Protein AF-A0A699V8B1-F1 (afdb_monomer)

Foldseek 3Di:
DDDDWDWDFPDDDPPFWTFTDDDPQCVVPGRIDGPVNDDDDPDPDGPCPDCVQADADPVRDGDHPPPDPPDDPPDDDDDD

Nearest PDB structures (foldseek):
  8rxx-assembly1_LK  TM=6.355E-01  e=7.294E+00  Leishmania major strain Friedlin

Organism: Tanacetum cinerariifolium (NCBI:txid118510)

InterPro domains:
  IPR056924 Tf2-1-like, SH3-like domain [PF24626] (1-42)

Sequence (80 aa):
PRYVGPFKVLERVRDVAYKLNLPEELTRVHNTFHVSNLKKCHADQPLAVSLDGLHFDDKLHFVEELVEIMNREVKRLKRS

Solvent-accessible surface area (backbone atoms only — not comparable to full-atom values): 5648 Å² total; per-residue (Å²): 138,90,84,81,67,74,64,53,76,74,45,74,50,72,97,55,27,34,30,41,56,69,58,78,86,44,68,90,52,76,48,63,43,48,57,91,80,57,73,90,77,85,65,98,58,79,66,76,63,79,63,89,65,60,49,61,50,101,83,68,47,78,51,74,76,78,73,74,76,90,75,76,82,80,79,79,80,80,83,130

pLDDT: mean 75.39, std 14.44, range [47.19, 95.62]

Radius of gyration: 17.99 Å; Cα contacts (8 Å, |Δi|>4): 69; chains: 1; bounding box: 33×61×27 Å

Structure (mmCIF, N/CA/C/O backbone):
data_AF-A0A699V8B1-F1
#
_entry.id   AF-A0A699V8B1-F1
#
loop_
_atom_site.group_PDB
_atom_site.id
_atom_site.type_symbol
_atom_site.label_atom_id
_atom_site.label_alt_id
_atom_site.label_comp_id
_atom_site.label_asym_id
_atom_site.label_entity_id
_atom_site.label_seq_id
_atom_site.pdbx_PDB_ins_code
_atom_site.Cartn_x
_atom_site.Cartn_y
_atom_site.Cartn_z
_atom_site.occupancy
_atom_sit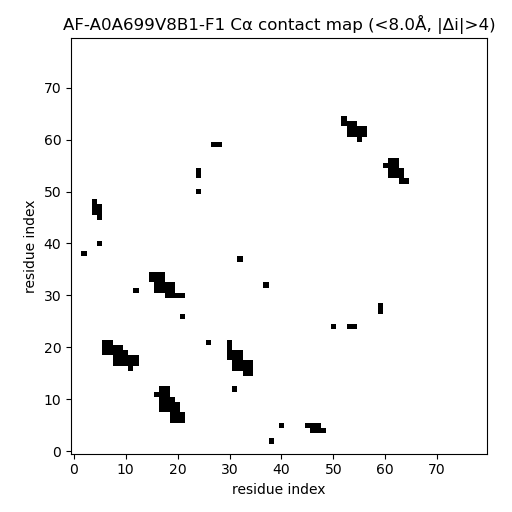e.B_iso_or_equiv
_atom_site.auth_seq_id
_atom_site.auth_comp_id
_atom_site.auth_asym_id
_atom_site.auth_atom_id
_atom_site.pdbx_PDB_model_num
ATOM 1 N N . PRO A 1 1 ? -3.467 14.524 -2.389 1.00 64.00 1 PRO A N 1
ATOM 2 C CA . PRO A 1 1 ? -3.397 13.050 -2.228 1.00 64.00 1 PRO A CA 1
ATOM 3 C C . PRO A 1 1 ? -3.038 12.680 -0.784 1.00 64.00 1 PRO A C 1
ATOM 5 O O . PRO A 1 1 ? -1.963 13.049 -0.316 1.00 64.00 1 PRO A O 1
ATOM 8 N N . ARG A 1 2 ? -3.965 12.024 -0.077 1.00 74.06 2 ARG A N 1
ATOM 9 C CA . ARG A 1 2 ? -3.745 11.482 1.272 1.00 74.06 2 ARG A CA 1
ATOM 10 C C . ARG A 1 2 ? -3.302 10.021 1.126 1.00 74.06 2 ARG A C 1
ATOM 12 O O . ARG A 1 2 ? -3.827 9.326 0.263 1.00 74.06 2 ARG A O 1
ATOM 19 N N . TYR A 1 3 ? -2.315 9.594 1.908 1.00 79.62 3 TYR A N 1
ATOM 20 C CA . TYR A 1 3 ? -1.821 8.213 1.927 1.00 79.62 3 TYR A CA 1
ATOM 21 C C . TYR A 1 3 ? -2.046 7.643 3.321 1.00 79.62 3 TYR A C 1
ATOM 23 O O . TYR A 1 3 ? -1.881 8.360 4.307 1.00 79.62 3 TYR A O 1
ATOM 31 N N . VAL A 1 4 ? -2.405 6.367 3.388 1.00 79.06 4 VAL A N 1
ATOM 32 C CA . VAL A 1 4 ? -2.681 5.661 4.639 1.00 79.06 4 VAL A CA 1
ATOM 33 C C . VAL A 1 4 ? -1.507 4.751 4.933 1.00 79.06 4 VAL A C 1
ATOM 35 O O . VAL A 1 4 ? -1.192 3.933 4.079 1.00 79.06 4 VAL A O 1
ATOM 38 N N . GLY A 1 5 ? -0.918 4.900 6.121 1.00 80.50 5 GLY A N 1
ATOM 39 C CA . GLY A 1 5 ? -0.021 3.936 6.762 1.00 80.50 5 GLY A CA 1
ATOM 40 C C . GLY A 1 5 ? 1.251 3.518 5.996 1.00 80.50 5 GLY A C 1
ATOM 41 O O . GLY A 1 5 ? 1.297 3.427 4.771 1.00 80.50 5 GLY A O 1
ATOM 42 N N . PRO A 1 6 ? 2.338 3.194 6.705 1.00 85.06 6 PRO A N 1
ATOM 43 C CA . PRO A 1 6 ? 3.361 2.331 6.140 1.00 85.06 6 PRO A CA 1
ATOM 44 C C . PRO A 1 6 ? 2.881 0.872 6.183 1.00 85.06 6 PRO A C 1
ATOM 46 O O . PRO A 1 6 ? 2.650 0.322 7.257 1.00 85.06 6 PRO A O 1
ATOM 49 N N . PHE A 1 7 ? 2.793 0.217 5.026 1.00 86.19 7 PHE A N 1
ATOM 50 C CA . PHE A 1 7 ? 2.546 -1.227 4.940 1.00 86.19 7 PHE A CA 1
ATOM 51 C C . PHE A 1 7 ? 3.788 -1.955 4.429 1.00 86.19 7 PHE A C 1
ATOM 53 O O . PHE A 1 7 ? 4.502 -1.462 3.552 1.00 86.19 7 PHE A O 1
ATOM 60 N N . LYS A 1 8 ? 4.050 -3.151 4.966 1.00 88.69 8 LYS A N 1
ATOM 61 C CA . LYS A 1 8 ? 5.161 -3.992 4.501 1.00 88.69 8 LYS A CA 1
ATOM 62 C C . LYS A 1 8 ? 4.824 -4.582 3.135 1.00 88.69 8 LYS A C 1
ATOM 64 O O . LYS A 1 8 ? 3.715 -5.066 2.937 1.00 88.69 8 LYS A O 1
ATOM 69 N N . VAL A 1 9 ? 5.783 -4.593 2.216 1.00 91.12 9 VAL A N 1
ATOM 70 C CA . VAL A 1 9 ? 5.652 -5.324 0.949 1.00 91.12 9 VAL A CA 1
ATOM 71 C C . VAL A 1 9 ? 5.867 -6.810 1.228 1.00 91.12 9 VAL A C 1
ATOM 73 O O . VAL A 1 9 ? 6.910 -7.189 1.753 1.00 91.12 9 VAL A O 1
ATOM 76 N N . LEU A 1 10 ? 4.881 -7.636 0.885 1.00 93.44 10 LEU A N 1
ATOM 77 C CA . LEU A 1 10 ? 4.971 -9.096 0.964 1.00 93.44 10 LEU A CA 1
ATOM 78 C C . LEU A 1 10 ? 5.613 -9.680 -0.294 1.00 93.44 10 LEU A C 1
ATOM 80 O O . LEU A 1 10 ? 6.454 -10.567 -0.211 1.00 93.44 10 LEU A O 1
ATOM 84 N N . GLU A 1 11 ? 5.210 -9.183 -1.463 1.00 95.62 11 GLU A N 1
ATOM 85 C CA . GLU A 1 11 ? 5.629 -9.728 -2.754 1.00 95.62 11 GLU A CA 1
ATOM 86 C C . GLU A 1 11 ? 5.601 -8.636 -3.827 1.00 95.62 11 GLU A C 1
ATOM 88 O O . GLU A 1 11 ? 4.746 -7.746 -3.806 1.00 95.62 11 GLU A O 1
ATOM 93 N N . ARG A 1 12 ? 6.500 -8.723 -4.809 1.00 95.38 12 ARG A N 1
ATOM 94 C CA . ARG A 1 12 ? 6.410 -7.948 -6.049 1.00 95.38 12 ARG A CA 1
ATOM 95 C C . ARG A 1 12 ? 5.652 -8.761 -7.096 1.00 95.38 12 ARG A C 1
ATOM 97 O O . ARG A 1 12 ? 6.125 -9.808 -7.524 1.00 95.38 12 ARG A O 1
ATOM 104 N N . VAL A 1 13 ? 4.497 -8.263 -7.527 1.00 91.19 13 VAL A N 1
ATOM 105 C CA . VAL A 1 13 ? 3.672 -8.910 -8.552 1.00 91.19 13 VAL A CA 1
ATOM 106 C C . VAL A 1 13 ? 3.963 -8.255 -9.894 1.00 91.19 13 VAL A C 1
ATOM 108 O O . VAL A 1 13 ? 3.446 -7.181 -10.208 1.00 91.19 13 VAL A O 1
ATOM 111 N N . ARG A 1 14 ? 4.778 -8.930 -10.712 1.00 92.06 14 ARG A N 1
ATOM 112 C CA . ARG A 1 14 ? 5.284 -8.393 -11.988 1.00 92.06 14 ARG A CA 1
ATOM 113 C C . ARG A 1 14 ? 6.002 -7.050 -11.785 1.00 92.06 14 ARG A C 1
ATOM 115 O O . ARG A 1 14 ? 6.367 -6.667 -10.677 1.00 92.06 14 ARG A O 1
ATOM 122 N N . ASP A 1 15 ? 6.209 -6.308 -12.865 1.00 92.12 15 ASP A N 1
ATOM 123 C CA . ASP A 1 15 ? 6.913 -5.032 -12.780 1.00 92.12 15 ASP A CA 1
ATOM 124 C C . ASP A 1 15 ? 6.061 -3.869 -12.270 1.00 92.12 15 ASP A C 1
ATOM 126 O O . ASP A 1 15 ? 6.613 -2.845 -11.873 1.00 92.12 15 ASP A O 1
ATOM 130 N N . VAL A 1 16 ? 4.738 -4.041 -12.240 1.00 93.69 16 VAL A N 1
ATOM 131 C CA . VAL A 1 16 ? 3.773 -2.943 -12.102 1.00 93.69 16 VAL A CA 1
ATOM 132 C C . VAL A 1 16 ? 2.972 -2.968 -10.802 1.00 93.69 16 VAL A C 1
ATOM 134 O O . VAL A 1 16 ? 2.229 -2.023 -10.547 1.00 93.69 16 VAL A O 1
ATOM 137 N N . ALA A 1 17 ? 3.102 -3.997 -9.962 1.00 95.62 17 ALA A N 1
ATOM 138 C CA . ALA A 1 17 ? 2.315 -4.105 -8.737 1.00 95.62 17 ALA A CA 1
ATOM 139 C C . ALA A 1 17 ? 3.079 -4.741 -7.568 1.00 95.62 17 ALA A C 1
ATOM 141 O O . ALA A 1 17 ? 4.055 -5.470 -7.741 1.00 95.62 17 ALA A O 1
ATOM 142 N N . TYR A 1 18 ? 2.592 -4.482 -6.357 1.00 95.38 18 TYR A N 1
ATOM 143 C CA . TYR A 1 18 ? 3.084 -5.079 -5.118 1.00 95.38 18 TYR A CA 1
ATOM 144 C C . TYR A 1 18 ? 1.923 -5.596 -4.275 1.00 95.38 18 TYR A C 1
ATOM 146 O O . TYR A 1 18 ? 0.876 -4.953 -4.201 1.00 95.38 18 TYR A O 1
ATOM 154 N N . LYS A 1 19 ? 2.133 -6.731 -3.605 1.00 94.94 19 LYS A N 1
ATOM 155 C CA . LYS A 1 19 ? 1.285 -7.189 -2.504 1.00 94.94 19 LYS A CA 1
ATOM 156 C C . LYS A 1 19 ? 1.771 -6.587 -1.198 1.00 94.94 19 LYS A C 1
ATOM 158 O O . LYS A 1 19 ? 2.963 -6.655 -0.897 1.00 94.94 19 LYS A O 1
ATOM 163 N N . LEU A 1 20 ? 0.855 -6.040 -0.414 1.00 92.69 20 LEU A N 1
ATOM 164 C CA . LEU A 1 20 ? 1.123 -5.437 0.885 1.00 92.69 20 LEU A CA 1
ATOM 165 C C . LEU A 1 20 ? 0.566 -6.299 2.019 1.00 92.69 20 LEU A C 1
ATOM 167 O O . LEU A 1 20 ? -0.442 -6.983 1.861 1.00 92.69 20 LEU A O 1
ATOM 171 N N . ASN A 1 21 ? 1.215 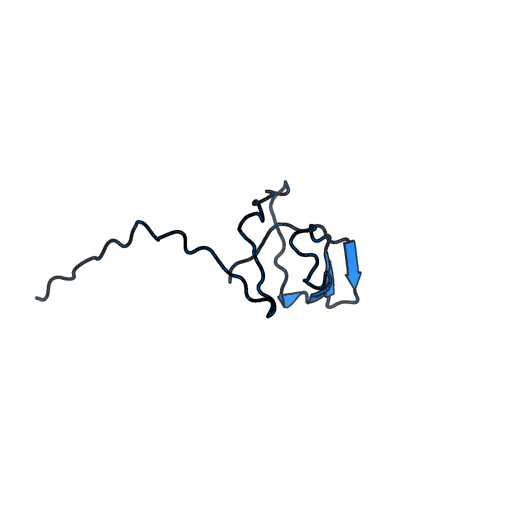-6.238 3.176 1.00 91.38 21 ASN A N 1
ATOM 172 C CA . ASN A 1 21 ? 0.694 -6.790 4.415 1.00 91.38 21 ASN A CA 1
ATOM 173 C C . ASN A 1 21 ? -0.311 -5.799 4.999 1.00 91.38 21 ASN A C 1
ATOM 175 O O . ASN A 1 21 ? 0.079 -4.872 5.715 1.00 91.38 21 ASN A O 1
ATOM 179 N N . LEU A 1 22 ? -1.574 -5.963 4.616 1.00 89.06 22 LEU A N 1
ATOM 180 C CA . LEU A 1 22 ? -2.664 -5.153 5.135 1.00 89.06 22 LEU A CA 1
ATOM 181 C C . LEU A 1 22 ? -3.121 -5.703 6.494 1.00 89.06 22 LEU A C 1
ATOM 183 O O . LEU A 1 22 ? -3.157 -6.922 6.666 1.00 89.06 22 LEU A O 1
ATOM 187 N N . PRO A 1 23 ? -3.448 -4.829 7.451 1.00 86.25 23 PRO A N 1
ATOM 188 C CA . PRO A 1 23 ? -3.997 -5.232 8.733 1.00 86.25 23 PRO A CA 1
ATOM 189 C C . PRO A 1 23 ? -5.492 -5.571 8.602 1.00 86.25 23 PRO A C 1
ATOM 191 O O . PRO A 1 23 ? -6.099 -5.368 7.543 1.00 86.25 23 PRO A O 1
ATOM 194 N N . GLU A 1 24 ? -6.074 -6.158 9.647 1.00 84.06 24 GLU A N 1
ATOM 195 C CA . GLU A 1 24 ? -7.407 -6.775 9.580 1.00 84.06 24 GLU A CA 1
ATOM 196 C C . GLU A 1 24 ? -8.534 -5.768 9.292 1.00 84.06 24 GLU A C 1
ATOM 198 O O . GLU A 1 24 ? -9.531 -6.110 8.647 1.00 84.06 24 GLU A O 1
ATOM 203 N N . GLU A 1 25 ? -8.338 -4.499 9.655 1.00 82.06 25 GLU A N 1
ATOM 204 C CA . GLU A 1 25 ? -9.261 -3.396 9.365 1.00 82.06 25 GLU A CA 1
ATOM 205 C C . GLU A 1 25 ? -9.424 -3.172 7.849 1.00 82.06 25 GLU A C 1
ATOM 207 O O . GLU A 1 25 ? -10.435 -2.643 7.389 1.00 82.06 25 GLU A O 1
ATOM 212 N N . LEU A 1 26 ? -8.445 -3.619 7.053 1.00 82.50 26 LEU A N 1
ATOM 213 C CA . LEU A 1 26 ? -8.402 -3.501 5.595 1.00 82.50 26 LEU A CA 1
ATOM 214 C C . LEU A 1 26 ? -8.705 -4.808 4.853 1.00 82.50 26 LEU A C 1
ATOM 216 O O . LEU A 1 26 ? -8.461 -4.901 3.651 1.00 82.50 26 LEU A O 1
ATOM 220 N N . THR A 1 27 ? -9.283 -5.806 5.521 1.00 82.88 27 THR A N 1
ATOM 221 C CA . THR A 1 27 ? -9.616 -7.119 4.925 1.00 82.88 27 THR A CA 1
ATOM 222 C C . THR A 1 27 ? -10.487 -7.050 3.668 1.00 82.88 27 THR A C 1
ATOM 224 O O . THR A 1 27 ? -10.378 -7.915 2.801 1.00 82.88 27 THR A O 1
ATOM 227 N N . ARG A 1 28 ? -11.332 -6.019 3.529 1.00 83.94 28 ARG A N 1
ATOM 228 C CA . ARG A 1 28 ? -12.177 -5.807 2.335 1.00 83.94 28 ARG A CA 1
ATOM 229 C C . ARG A 1 28 ? -11.400 -5.276 1.126 1.00 83.94 28 ARG A C 1
ATOM 231 O 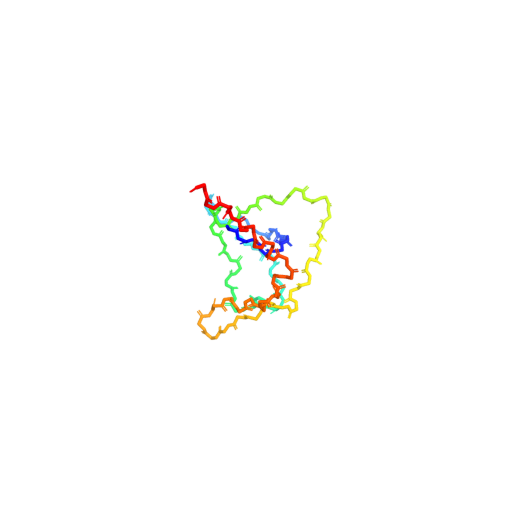O . ARG A 1 28 ? -11.907 -5.333 0.008 1.00 83.94 28 ARG A O 1
ATOM 238 N N . VAL A 1 29 ? -10.200 -4.736 1.336 1.00 85.44 29 VAL A N 1
ATOM 239 C CA . VAL A 1 29 ? -9.369 -4.143 0.286 1.00 85.44 29 VAL A CA 1
ATOM 240 C C . VAL A 1 29 ? -8.421 -5.197 -0.272 1.00 85.44 29 VAL A C 1
ATOM 242 O O . VAL A 1 29 ? -7.752 -5.924 0.461 1.00 85.44 29 VAL A O 1
ATOM 245 N N . HIS A 1 30 ? -8.317 -5.266 -1.599 1.00 90.25 30 HIS A N 1
ATOM 246 C CA . HIS A 1 30 ? -7.322 -6.123 -2.228 1.00 90.25 30 HIS A CA 1
ATOM 247 C C . HIS A 1 30 ? -5.914 -5.702 -1.814 1.00 90.25 30 HIS A C 1
ATOM 249 O O . HIS A 1 30 ? -5.514 -4.553 -1.977 1.00 90.25 30 HIS A O 1
ATOM 255 N N . ASN A 1 31 ? -5.125 -6.666 -1.351 1.00 91.81 31 ASN A N 1
ATOM 256 C CA . ASN A 1 31 ? -3.763 -6.411 -0.901 1.00 91.81 31 ASN A CA 1
ATOM 257 C C . ASN A 1 31 ? -2.764 -6.138 -2.037 1.00 91.81 31 ASN A C 1
ATOM 259 O O . ASN A 1 31 ? -1.595 -5.898 -1.756 1.00 91.81 31 ASN A O 1
ATOM 263 N N . THR A 1 32 ? -3.189 -6.182 -3.304 1.00 94.06 32 THR A N 1
ATOM 264 C CA . THR A 1 32 ? -2.338 -5.945 -4.476 1.00 94.06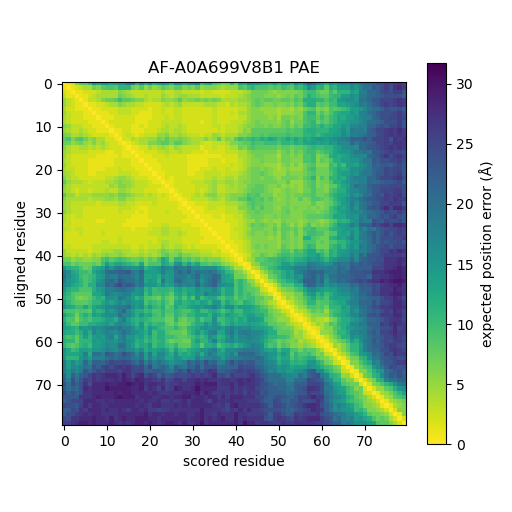 32 THR A CA 1
ATOM 265 C C . THR A 1 32 ? -2.588 -4.554 -5.047 1.00 94.06 32 THR A C 1
ATOM 267 O O . THR A 1 32 ? -3.689 -4.257 -5.503 1.00 94.06 32 THR A O 1
ATOM 270 N N . PHE A 1 33 ? -1.548 -3.724 -5.089 1.00 92.88 33 PHE A N 1
ATOM 271 C CA . PHE A 1 33 ? -1.625 -2.335 -5.538 1.00 92.88 33 PHE A CA 1
ATOM 272 C C . PHE A 1 33 ? -0.663 -2.064 -6.689 1.00 92.88 33 PHE A C 1
ATOM 274 O O . PHE A 1 33 ? 0.476 -2.532 -6.686 1.00 92.88 33 PHE A O 1
ATOM 281 N N . HIS A 1 34 ? -1.108 -1.261 -7.657 1.00 94.38 34 HIS A N 1
ATOM 282 C CA . HIS A 1 34 ? -0.256 -0.769 -8.736 1.00 94.38 34 HIS A CA 1
ATOM 283 C C . HIS A 1 34 ? 0.782 0.233 -8.205 1.00 94.38 34 HIS A C 1
ATOM 285 O O . HIS A 1 34 ? 0.485 1.016 -7.302 1.00 94.38 34 HIS A O 1
ATOM 291 N N . VAL A 1 35 ? 1.980 0.265 -8.798 1.00 91.31 35 VAL A N 1
ATOM 292 C CA . VAL A 1 35 ? 3.091 1.138 -8.366 1.00 91.31 35 VAL A CA 1
ATOM 293 C C . VAL A 1 35 ? 2.740 2.626 -8.329 1.00 91.31 35 VAL A C 1
ATOM 295 O O . VAL A 1 35 ? 3.269 3.346 -7.491 1.00 91.31 35 VAL A O 1
ATOM 298 N N . SER A 1 36 ? 1.815 3.087 -9.177 1.00 91.25 36 SER A N 1
ATOM 299 C CA . SER A 1 36 ? 1.344 4.484 -9.185 1.00 91.25 36 SER A CA 1
ATOM 300 C C . SER A 1 36 ? 0.564 4.878 -7.930 1.00 91.25 36 SER A C 1
ATOM 302 O O . SER A 1 36 ? 0.468 6.061 -7.621 1.00 91.25 36 SER A O 1
ATOM 304 N N . ASN A 1 37 ? -0.015 3.901 -7.231 1.00 89.56 37 ASN A N 1
ATOM 305 C CA . ASN A 1 37 ? -0.825 4.125 -6.034 1.00 89.56 37 ASN A CA 1
ATOM 306 C C . ASN A 1 37 ? 0.023 4.057 -4.758 1.00 89.56 37 ASN A C 1
ATOM 308 O O . ASN A 1 37 ? -0.486 4.290 -3.663 1.00 89.56 37 ASN A O 1
ATOM 312 N N . LEU A 1 38 ? 1.310 3.729 -4.889 1.00 89.81 38 LEU A N 1
ATOM 313 C CA . LEU A 1 38 ? 2.232 3.562 -3.780 1.00 89.81 38 LEU A CA 1
ATOM 314 C C . LEU A 1 38 ? 3.195 4.739 -3.709 1.00 89.81 38 LEU A C 1
ATOM 316 O O . LEU A 1 38 ? 3.694 5.236 -4.717 1.00 89.81 38 LEU A O 1
ATOM 320 N N . LYS A 1 39 ? 3.508 5.150 -2.483 1.00 87.94 39 LYS A N 1
ATOM 321 C CA . LYS A 1 39 ? 4.559 6.123 -2.205 1.00 87.94 39 LYS A CA 1
ATOM 322 C C . LYS A 1 39 ? 5.597 5.469 -1.310 1.00 87.94 39 LYS A C 1
ATOM 324 O O . LYS A 1 39 ? 5.247 4.859 -0.303 1.00 87.94 39 LYS A O 1
ATOM 329 N N . LYS A 1 40 ? 6.876 5.594 -1.673 1.00 85.06 40 LYS A N 1
ATOM 330 C CA . LYS A 1 40 ? 7.973 5.074 -0.852 1.00 85.06 40 LYS A CA 1
ATOM 331 C C . LYS A 1 40 ? 7.933 5.761 0.515 1.00 85.06 40 LYS A C 1
ATOM 333 O O . LYS A 1 40 ? 7.992 6.988 0.596 1.00 85.06 40 LYS A O 1
ATOM 338 N N . CYS A 1 41 ? 7.796 4.970 1.574 1.00 79.81 41 CYS A N 1
ATOM 339 C CA . CYS A 1 41 ? 7.911 5.466 2.936 1.00 79.81 41 CYS A CA 1
ATOM 340 C C . CYS A 1 41 ? 9.402 5.588 3.278 1.00 79.81 41 CYS A C 1
ATOM 342 O O . CYS A 1 41 ? 10.154 4.633 3.090 1.00 79.81 41 CYS A O 1
ATOM 344 N N . HIS A 1 42 ? 9.826 6.768 3.729 1.00 76.75 42 HIS A N 1
ATOM 345 C CA . HIS A 1 42 ? 11.204 7.044 4.155 1.00 76.75 42 HIS A CA 1
ATOM 346 C C . HIS A 1 42 ? 11.358 7.037 5.683 1.00 76.75 42 HIS A C 1
ATOM 348 O O . HIS A 1 42 ? 12.395 7.446 6.184 1.00 76.75 42 HIS A O 1
ATOM 354 N N . ALA A 1 43 ? 10.321 6.636 6.424 1.00 70.44 43 ALA A N 1
ATOM 355 C CA . ALA A 1 43 ? 10.396 6.547 7.874 1.00 70.44 43 ALA A CA 1
ATOM 356 C C . ALA A 1 43 ? 11.192 5.298 8.280 1.00 70.44 43 ALA A C 1
ATOM 358 O O . ALA A 1 43 ? 10.881 4.194 7.830 1.00 70.44 43 ALA A O 1
ATOM 359 N N . ASP A 1 44 ? 12.187 5.480 9.149 1.00 64.69 44 ASP A N 1
ATOM 360 C CA . ASP A 1 44 ? 13.066 4.407 9.640 1.00 64.69 44 ASP A CA 1
ATOM 361 C C . ASP A 1 44 ? 12.344 3.420 10.582 1.00 64.69 44 ASP A C 1
ATOM 363 O O . ASP A 1 44 ? 12.822 2.314 10.833 1.00 64.69 44 ASP A O 1
ATOM 367 N N . GLN A 1 45 ? 11.153 3.790 11.064 1.00 60.28 45 GLN A N 1
ATOM 368 C CA . GLN A 1 45 ? 10.242 2.945 11.833 1.00 60.28 45 GLN A CA 1
ATOM 369 C C . GLN A 1 45 ? 8.833 2.985 11.228 1.00 60.28 45 GLN A C 1
ATOM 371 O O . GLN A 1 45 ? 8.421 4.028 10.708 1.00 60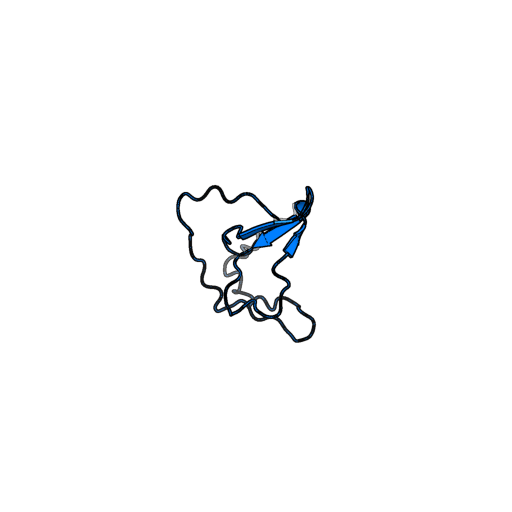.28 45 GLN A O 1
ATOM 376 N N . PRO A 1 46 ? 8.047 1.894 11.332 1.00 60.56 46 PRO A N 1
ATOM 377 C CA . PRO A 1 46 ? 6.625 1.963 11.057 1.00 60.56 46 PRO A CA 1
ATOM 378 C C . PRO A 1 46 ? 5.999 2.869 12.119 1.00 60.56 46 PRO A C 1
ATOM 380 O O . PRO A 1 46 ? 5.702 2.430 13.227 1.00 60.56 46 PRO A O 1
ATOM 383 N N . LEU A 1 47 ? 5.828 4.150 11.791 1.00 57.22 47 LEU A N 1
ATOM 384 C CA . LEU A 1 47 ? 4.894 5.020 12.488 1.00 57.22 47 LEU A CA 1
ATOM 385 C C . LEU A 1 47 ? 3.514 4.415 12.237 1.00 57.22 47 LEU A C 1
ATOM 387 O O . LEU A 1 47 ? 2.896 4.663 11.201 1.00 57.22 47 LEU A O 1
ATOM 391 N N . ALA A 1 48 ? 3.098 3.524 13.136 1.00 55.88 48 ALA A N 1
ATOM 392 C CA . ALA A 1 48 ? 1.770 2.944 13.152 1.00 55.88 48 ALA A CA 1
ATOM 393 C C . ALA A 1 48 ? 0.788 4.077 13.459 1.00 55.88 48 ALA A C 1
ATOM 395 O O . ALA A 1 48 ? 0.480 4.372 14.609 1.00 55.88 48 ALA A O 1
ATOM 396 N N . VAL A 1 49 ? 0.368 4.787 12.414 1.00 59.88 49 VAL A N 1
ATOM 397 C CA . VAL A 1 49 ? -0.812 5.641 12.491 1.00 59.88 49 VAL A CA 1
ATOM 398 C C . VAL A 1 49 ? -1.979 4.697 12.756 1.00 59.88 49 VAL A C 1
ATOM 400 O O . VAL A 1 49 ? -2.176 3.764 11.976 1.00 59.88 49 VAL A O 1
ATOM 403 N N . SER A 1 50 ? -2.693 4.903 13.868 1.00 60.91 50 SER A N 1
ATOM 404 C CA . SER A 1 50 ? -3.848 4.069 14.214 1.00 60.91 50 SER A CA 1
ATOM 405 C C . SER A 1 50 ? -4.851 4.114 13.065 1.00 60.91 50 SER A C 1
ATOM 407 O O . SER A 1 50 ? -5.191 5.195 12.579 1.00 60.91 50 SER A O 1
ATOM 409 N N . LEU A 1 51 ? -5.300 2.944 12.615 1.00 70.00 51 LEU A N 1
ATOM 410 C CA . LEU A 1 51 ? -6.331 2.820 11.584 1.00 70.00 51 LEU A CA 1
ATOM 411 C C . LEU A 1 51 ? -7.744 2.829 12.182 1.00 70.00 51 LEU A C 1
ATOM 413 O O . LEU A 1 51 ? -8.697 2.647 11.437 1.00 70.00 51 LEU A O 1
ATOM 417 N N . ASP A 1 52 ? -7.892 3.085 13.487 1.00 62.19 52 ASP A N 1
ATOM 418 C CA . ASP A 1 52 ? -9.179 3.077 14.206 1.00 62.19 52 ASP A CA 1
ATOM 419 C C . ASP A 1 52 ? -10.253 3.994 13.591 1.00 62.19 52 ASP A C 1
ATOM 421 O O . ASP A 1 52 ? -11.442 3.744 13.754 1.00 62.19 52 ASP A O 1
ATOM 425 N N . GLY A 1 53 ? -9.859 5.042 12.859 1.00 59.16 53 GLY A N 1
ATOM 426 C CA . GLY A 1 53 ? -10.786 5.929 12.142 1.00 59.16 53 GLY A CA 1
ATOM 427 C C . GLY A 1 53 ? -11.057 5.528 10.688 1.00 59.16 53 GLY A C 1
ATOM 428 O O . GLY A 1 53 ? -11.730 6.262 9.968 1.00 59.16 53 GLY A O 1
ATOM 429 N N . LEU A 1 54 ? -10.493 4.412 10.211 1.00 67.62 54 LEU A N 1
ATOM 430 C CA . LEU A 1 54 ? -10.483 4.036 8.802 1.00 67.62 54 LEU A CA 1
ATOM 431 C C . LEU A 1 54 ? -11.640 3.097 8.438 1.00 67.62 54 LEU A C 1
ATOM 433 O O . LEU A 1 54 ? -11.432 1.941 8.082 1.00 67.62 54 LEU A O 1
ATOM 437 N N . HIS A 1 55 ? -12.875 3.596 8.522 1.00 61.97 55 HIS A N 1
ATOM 438 C CA . HIS A 1 55 ? -14.059 2.808 8.182 1.00 61.97 55 HIS A CA 1
ATOM 439 C C . HIS A 1 55 ? -14.377 2.884 6.678 1.00 61.97 55 HIS A C 1
ATOM 441 O O . HIS A 1 55 ? -14.589 3.968 6.125 1.00 61.97 55 HIS A O 1
ATOM 447 N N . PHE A 1 56 ? -14.441 1.723 6.017 1.00 66.12 56 PHE A N 1
ATOM 448 C CA . PHE A 1 56 ? -14.901 1.604 4.630 1.00 66.12 56 PHE A CA 1
ATOM 449 C C . PHE A 1 56 ? -16.370 1.199 4.605 1.00 66.12 56 PHE A C 1
ATOM 451 O O . PHE A 1 56 ? -16.745 0.174 5.180 1.00 66.12 56 PHE A O 1
ATOM 458 N N . ASP A 1 57 ? -17.200 1.986 3.918 1.00 66.12 57 ASP A N 1
ATOM 459 C CA . ASP A 1 57 ? -18.585 1.591 3.654 1.00 66.12 57 ASP A CA 1
ATOM 460 C C . ASP A 1 57 ? -18.652 0.376 2.700 1.00 66.12 57 ASP A C 1
ATOM 462 O O . ASP A 1 57 ? -17.648 -0.078 2.141 1.00 66.12 57 ASP A O 1
ATOM 466 N N . ASP A 1 58 ? -19.854 -0.161 2.471 1.00 68.81 58 ASP A N 1
ATOM 467 C CA . ASP A 1 58 ? -20.057 -1.293 1.550 1.00 68.81 58 ASP A CA 1
ATOM 468 C C . ASP A 1 58 ? -19.706 -1.003 0.088 1.00 68.81 58 ASP A C 1
ATOM 470 O O . ASP A 1 58 ? -19.625 -1.916 -0.734 1.0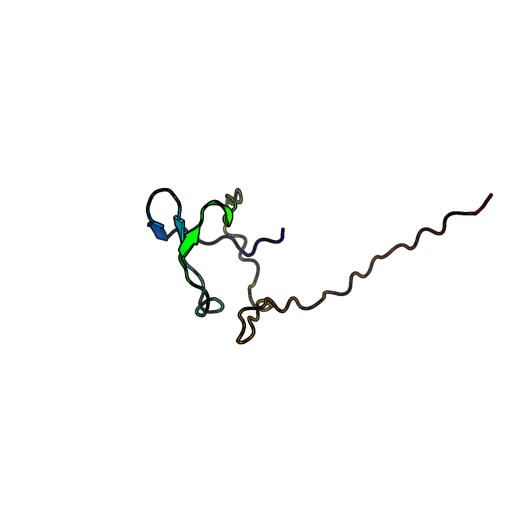0 68.81 58 ASP A O 1
ATOM 474 N N . LYS A 1 59 ? -19.470 0.265 -0.237 1.00 72.56 59 LYS A N 1
ATOM 475 C CA . LYS A 1 59 ? -19.049 0.755 -1.545 1.00 72.56 59 LYS A CA 1
ATOM 476 C C . LYS A 1 59 ? -17.551 1.097 -1.568 1.00 72.56 59 LYS A C 1
ATOM 478 O O . LYS A 1 59 ? -17.085 1.645 -2.563 1.00 72.56 59 LYS A O 1
ATOM 483 N N . LEU A 1 60 ? -16.801 0.737 -0.517 1.00 65.88 60 LEU A N 1
ATOM 484 C CA . LEU A 1 60 ? -15.373 1.012 -0.323 1.00 65.88 60 LEU A CA 1
ATOM 485 C C . LEU A 1 60 ? -15.024 2.511 -0.288 1.00 65.88 60 LEU A C 1
ATOM 487 O O . LEU A 1 60 ? -13.880 2.888 -0.554 1.00 65.88 60 LEU A O 1
ATOM 491 N N . HIS A 1 61 ? -15.977 3.380 0.055 1.00 65.75 61 HIS A N 1
ATOM 492 C CA . HIS A 1 61 ? -15.673 4.781 0.311 1.00 65.75 61 HIS A CA 1
ATOM 493 C C . HIS A 1 61 ? -15.005 4.940 1.669 1.00 65.75 61 HIS A C 1
ATOM 495 O O . HIS A 1 61 ? -15.431 4.362 2.669 1.00 65.75 61 HIS A O 1
ATOM 501 N N . PHE A 1 62 ? -13.973 5.775 1.690 1.00 64.31 62 PHE A N 1
ATOM 502 C CA . PHE A 1 62 ? -13.316 6.190 2.913 1.00 64.31 62 PHE A CA 1
ATOM 503 C C . PHE A 1 62 ? -14.185 7.223 3.641 1.00 64.31 62 PHE A C 1
ATOM 505 O O . PHE A 1 62 ? -14.370 8.332 3.134 1.00 64.31 62 PHE A O 1
ATOM 512 N N . VAL A 1 63 ? -14.727 6.867 4.809 1.00 54.50 63 VAL A N 1
ATOM 513 C CA . VAL A 1 63 ? -15.423 7.820 5.683 1.00 54.50 63 VAL A CA 1
ATOM 514 C C . VAL A 1 63 ? -14.375 8.452 6.590 1.00 54.50 63 VAL A C 1
ATOM 516 O O . VAL A 1 63 ? -14.058 7.932 7.652 1.00 54.50 63 VAL A O 1
ATOM 519 N N . GLU A 1 64 ? -13.785 9.558 6.144 1.00 55.09 64 GLU A N 1
ATOM 520 C CA . GLU A 1 64 ? -12.931 10.361 7.014 1.00 55.09 64 GLU A CA 1
ATOM 521 C C . GLU A 1 64 ? -13.830 11.081 8.025 1.00 55.09 64 GLU A C 1
ATOM 523 O O . GLU A 1 64 ? -14.687 11.877 7.629 1.00 55.09 64 GLU A O 1
ATOM 528 N N . GLU A 1 65 ? -13.660 10.815 9.323 1.00 52.78 65 GLU A N 1
ATOM 529 C CA . GLU A 1 65 ? -14.245 11.684 10.341 1.00 52.78 65 GLU A CA 1
ATOM 530 C C . GLU A 1 65 ? -13.629 13.076 10.149 1.00 52.78 65 GLU A C 1
ATOM 532 O O . GLU A 1 65 ? -12.414 13.267 10.248 1.00 52.78 65 GLU A O 1
ATOM 537 N N . LEU A 1 66 ? -14.466 14.042 9.769 1.00 47.19 66 LEU A N 1
ATOM 538 C CA . LEU A 1 66 ? -14.080 15.435 9.593 1.00 47.19 66 LEU A CA 1
ATOM 539 C C . LEU A 1 66 ? -13.611 15.966 10.953 1.00 47.19 66 LEU A C 1
ATOM 541 O O . LEU A 1 66 ? -14.412 16.467 11.735 1.00 47.19 66 LEU A O 1
ATOM 545 N N . VAL A 1 67 ? -12.310 15.872 11.240 1.00 53.44 67 VAL A N 1
ATOM 546 C CA . VAL A 1 67 ? -11.707 16.626 12.340 1.00 53.44 67 VAL A CA 1
ATOM 547 C C . VAL A 1 67 ? -11.921 18.093 11.990 1.00 53.44 67 VAL A C 1
ATOM 549 O O . VAL A 1 67 ? -11.326 18.597 11.031 1.00 53.44 67 VAL A O 1
ATOM 552 N N . GLU A 1 68 ? -12.843 18.746 12.700 1.00 55.00 68 GLU A N 1
ATOM 553 C CA . GLU A 1 68 ? -13.174 20.150 12.486 1.00 55.00 68 GLU A CA 1
ATOM 554 C C . GLU A 1 68 ? -11.880 20.962 12.398 1.00 55.00 68 GLU A C 1
ATOM 556 O O . GLU A 1 68 ? -11.029 20.944 13.290 1.00 55.00 68 GLU A O 1
ATOM 561 N N . ILE A 1 69 ? -11.702 21.666 11.280 1.00 54.31 69 ILE A N 1
ATOM 562 C CA . ILE A 1 69 ? -10.547 22.534 11.069 1.00 54.31 69 ILE A CA 1
ATOM 563 C C . ILE A 1 69 ? -10.711 23.727 12.019 1.00 54.31 69 ILE A C 1
ATOM 565 O O . ILE A 1 69 ? -11.284 24.750 11.648 1.00 54.31 69 ILE A O 1
ATOM 569 N N . MET A 1 70 ? -10.203 23.615 13.248 1.00 53.78 70 MET A N 1
ATOM 570 C CA . MET A 1 70 ? -10.326 24.631 14.306 1.00 53.78 70 MET A CA 1
ATOM 571 C C . MET A 1 70 ? -9.474 25.895 14.065 1.00 53.78 70 MET A C 1
ATOM 573 O O . MET A 1 70 ? -9.209 26.661 14.984 1.00 53.78 70 MET A O 1
ATOM 577 N N . ASN A 1 71 ? -9.028 26.160 12.833 1.00 55.91 71 ASN A N 1
ATOM 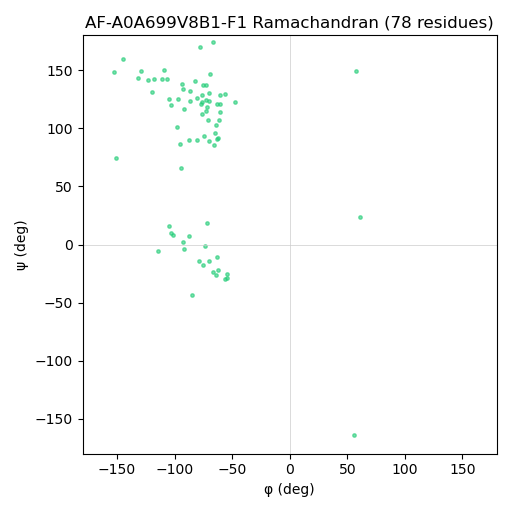578 C CA . ASN A 1 71 ? -8.329 27.405 12.519 1.00 55.91 71 ASN A CA 1
ATOM 579 C C . ASN A 1 71 ? -8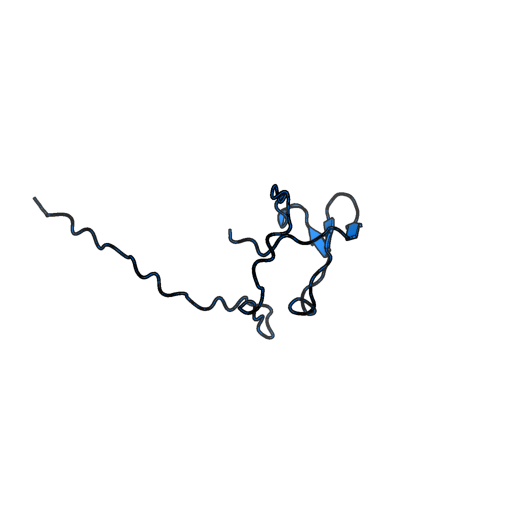.524 27.838 11.064 1.00 55.91 71 ASN A C 1
ATOM 581 O O . ASN A 1 71 ? -7.629 27.761 10.221 1.00 55.91 71 ASN A O 1
ATOM 585 N N . ARG A 1 72 ? -9.723 28.340 10.762 1.00 58.22 72 ARG A N 1
ATOM 586 C CA . ARG A 1 72 ? -9.933 29.211 9.604 1.00 58.22 72 ARG A CA 1
ATOM 587 C C . ARG A 1 72 ? -9.852 30.660 10.076 1.00 58.22 72 ARG A C 1
ATOM 589 O O . ARG A 1 72 ? -10.876 31.271 10.367 1.00 58.22 72 ARG A O 1
ATOM 596 N N . GLU A 1 73 ? -8.650 31.233 10.127 1.00 60.84 73 GLU A N 1
ATOM 597 C CA . GLU A 1 73 ? -8.530 32.691 10.222 1.00 60.84 73 GLU A CA 1
ATOM 598 C C . GLU A 1 73 ? -9.099 33.318 8.942 1.00 60.84 73 GLU A C 1
ATOM 600 O O . GLU A 1 73 ? -8.487 33.309 7.871 1.00 60.84 73 GLU A O 1
ATOM 605 N N . VAL A 1 74 ? -10.311 33.861 9.041 1.00 65.56 74 VAL A N 1
ATOM 606 C CA . VAL A 1 74 ? -10.932 34.644 7.973 1.00 65.56 74 VAL A CA 1
ATOM 607 C C . VAL A 1 74 ? -10.253 36.012 7.941 1.00 65.56 74 VAL A C 1
ATOM 609 O O . VAL A 1 74 ? -10.648 36.940 8.646 1.00 65.56 74 VAL A O 1
ATOM 612 N N . LYS A 1 75 ? -9.223 36.172 7.105 1.00 66.62 75 LYS A N 1
ATOM 613 C CA . LYS A 1 75 ? -8.658 37.499 6.834 1.00 66.62 75 LYS A CA 1
ATOM 614 C C . LYS A 1 75 ? -9.641 38.310 5.983 1.00 66.62 75 LYS A C 1
ATOM 616 O O . LYS A 1 75 ? -9.801 38.061 4.791 1.00 66.62 75 LYS A O 1
ATOM 621 N N . ARG A 1 76 ? -10.297 39.305 6.593 1.00 66.69 76 ARG A N 1
ATOM 622 C CA . ARG A 1 76 ? -11.049 40.347 5.871 1.00 66.69 76 ARG A CA 1
ATOM 623 C C . ARG A 1 76 ? -10.067 41.300 5.192 1.00 66.69 76 ARG A C 1
ATOM 625 O O . ARG A 1 76 ? -9.353 42.037 5.867 1.00 66.69 76 ARG A O 1
ATOM 632 N N . LEU A 1 77 ? -10.074 41.327 3.863 1.00 73.00 77 LEU A N 1
ATOM 633 C CA . LEU A 1 77 ? -9.434 42.397 3.099 1.00 73.00 77 LEU A CA 1
ATOM 634 C C . LEU A 1 77 ? -10.246 43.689 3.281 1.00 73.00 77 LEU A C 1
ATOM 636 O O . LEU A 1 77 ? -11.472 43.687 3.143 1.00 73.00 77 LEU A O 1
ATOM 640 N N . LYS A 1 78 ? -9.570 44.792 3.619 1.00 68.19 78 LYS A N 1
ATOM 641 C CA . LYS A 1 78 ? -10.177 46.128 3.619 1.00 68.19 78 LYS A CA 1
ATOM 642 C C . LYS A 1 78 ? -10.356 46.556 2.160 1.00 68.19 78 LYS A C 1
ATOM 644 O O . LYS A 1 78 ? -9.392 46.525 1.402 1.00 68.19 78 LYS A O 1
ATOM 649 N N . ARG A 1 79 ? -11.583 46.909 1.765 1.00 61.28 79 ARG A N 1
ATOM 650 C CA . ARG A 1 79 ? -11.828 47.627 0.507 1.00 61.28 79 ARG A CA 1
ATOM 651 C C . ARG A 1 79 ? -11.280 49.046 0.670 1.00 61.28 79 ARG A C 1
ATOM 653 O O . ARG A 1 79 ? -11.665 49.708 1.634 1.00 61.28 79 ARG A O 1
ATOM 660 N N . SER A 1 80 ? -10.369 49.432 -0.220 1.00 65.31 80 SER A N 1
ATOM 661 C CA . SER A 1 80 ? -9.986 50.829 -0.455 1.00 65.31 80 SER A CA 1
ATOM 662 C C . SER A 1 80 ? -11.125 51.604 -1.100 1.00 65.31 80 SER A C 1
ATOM 664 O O . SER A 1 80 ? -11.935 50.958 -1.808 1.00 65.31 80 SER A O 1
#

Mean predicted aligned error: 12.2 Å

Secondary structure (DSSP, 8-state):
-------EEEEEETTTEEEEE--GGGTTS-SEEEGGG-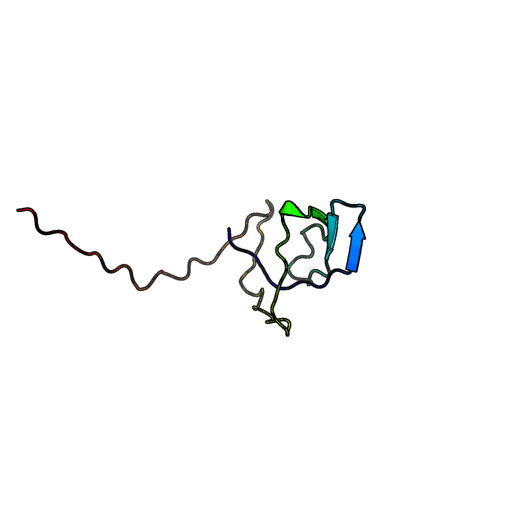-----SS------TT-EE-TT--EE-------------PPP-